Protein AF-A0A0N4X1F2-F1 (afdb_monomer_lite)

InterPro domains:
  IPR019421 7TM GPCR, serpentine receptor class d (Srd) [PF10317] (5-59)
  IPR050920 Nematode receptor-like class delta [PTHR2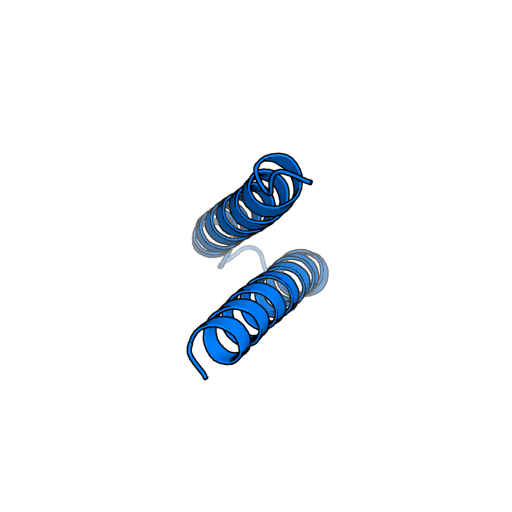2945] (3-59)

Organism: Haemonchus placei (NCBI:txid6290)

pLDDT: mean 70.81, std 7.32, range [48.56, 81.44]

Radius of gyration: 13.91 Å; chains: 1; bounding box: 35×16×42 Å

Secondary structure (DSSP, 8-state):
-HHHHHHHHHHHHHHHHHHHHHHHHHH--GGGHHHHHHHHHHHHHHHHHHHHHHHHS--

Structure (mmCIF, N/CA/C/O backbone):
data_AF-A0A0N4X1F2-F1
#
_entry.id   AF-A0A0N4X1F2-F1
#
loop_
_atom_site.group_PDB
_atom_site.id
_atom_site.type_symbol
_atom_site.label_atom_id
_atom_site.label_alt_id
_atom_site.label_comp_id
_atom_site.label_asym_id
_atom_site.label_entity_id
_atom_site.label_seq_id
_atom_site.pdbx_PDB_ins_code
_atom_site.Cartn_x
_atom_site.Cartn_y
_atom_site.Cartn_z
_atom_site.occupancy
_atom_site.B_iso_or_equiv
_atom_site.auth_seq_id
_atom_site.auth_comp_id
_atom_site.auth_asym_id
_atom_site.auth_atom_id
_atom_site.pdbx_PDB_model_num
ATOM 1 N N . LEU A 1 1 ? 22.275 0.278 -10.111 1.00 65.56 1 LEU A N 1
ATOM 2 C CA . LEU A 1 1 ? 22.003 0.809 -8.753 1.00 65.56 1 LEU A CA 1
ATOM 3 C C . LEU A 1 1 ? 20.650 1.520 -8.678 1.00 65.56 1 LEU A C 1
ATOM 5 O O . LEU A 1 1 ? 19.810 1.083 -7.910 1.00 65.56 1 LEU A O 1
ATOM 9 N N . HIS A 1 2 ? 20.399 2.537 -9.512 1.00 68.62 2 HIS A N 1
ATOM 10 C CA . HIS A 1 2 ? 19.151 3.320 -9.485 1.00 68.62 2 HIS A CA 1
ATOM 11 C C . HIS A 1 2 ? 17.873 2.474 -9.682 1.00 68.62 2 HIS A C 1
ATOM 13 O O . HIS A 1 2 ? 16.934 2.593 -8.906 1.00 68.62 2 HIS A O 1
ATOM 19 N N . ALA A 1 3 ? 17.881 1.529 -10.631 1.00 72.06 3 ALA A N 1
ATOM 20 C CA . ALA A 1 3 ? 16.755 0.613 -10.857 1.00 72.06 3 ALA A CA 1
ATOM 21 C C . ALA A 1 3 ? 16.485 -0.338 -9.673 1.00 72.06 3 ALA A C 1
ATOM 23 O O . ALA A 1 3 ? 15.340 -0.611 -9.340 1.00 72.06 3 ALA A O 1
ATOM 24 N N . LEU A 1 4 ? 17.541 -0.797 -8.990 1.00 73.38 4 LEU A N 1
ATOM 25 C CA . LEU A 1 4 ? 17.427 -1.667 -7.813 1.00 73.38 4 LEU A CA 1
ATOM 26 C C . LEU A 1 4 ? 16.780 -0.931 -6.636 1.00 73.38 4 LEU A C 1
ATOM 28 O O . LEU A 1 4 ? 15.911 -1.480 -5.968 1.00 73.38 4 LEU A O 1
ATOM 32 N N . ILE A 1 5 ? 17.174 0.328 -6.419 1.00 79.75 5 ILE A N 1
ATOM 33 C CA . ILE A 1 5 ? 16.589 1.195 -5.387 1.00 79.75 5 ILE A CA 1
ATOM 34 C C . ILE A 1 5 ? 15.103 1.441 -5.676 1.00 79.75 5 ILE A C 1
ATOM 36 O O . ILE A 1 5 ? 14.288 1.416 -4.754 1.00 79.75 5 ILE A O 1
ATOM 40 N N . HIS A 1 6 ? 14.745 1.622 -6.950 1.00 74.00 6 HIS A N 1
ATOM 41 C CA . HIS A 1 6 ? 13.360 1.819 -7.365 1.00 74.00 6 HIS A CA 1
ATOM 42 C C . HIS A 1 6 ? 12.501 0.567 -7.120 1.00 74.00 6 HIS A C 1
ATOM 44 O O . HIS A 1 6 ? 11.463 0.656 -6.467 1.00 74.00 6 HIS A O 1
ATOM 50 N N . SER A 1 7 ? 12.973 -0.621 -7.521 1.00 71.94 7 SER A N 1
ATOM 51 C CA . SER A 1 7 ? 12.275 -1.886 -7.235 1.00 71.94 7 SER A CA 1
ATOM 52 C C . SER A 1 7 ? 12.155 -2.183 -5.736 1.00 71.94 7 SER A C 1
ATOM 54 O O . SER A 1 7 ? 11.126 -2.688 -5.286 1.00 71.94 7 SER A O 1
ATOM 56 N N . LEU A 1 8 ? 13.176 -1.858 -4.939 1.00 77.56 8 LEU A N 1
ATOM 57 C CA . LEU A 1 8 ? 13.136 -2.046 -3.486 1.00 77.56 8 LEU A CA 1
ATOM 58 C C . LEU A 1 8 ? 12.157 -1.079 -2.810 1.00 77.56 8 LEU A C 1
ATOM 60 O O . LEU A 1 8 ? 11.400 -1.508 -1.947 1.00 77.56 8 LEU A O 1
ATOM 64 N N . SER A 1 9 ? 12.118 0.192 -3.226 1.00 77.31 9 SER A N 1
ATOM 65 C CA . SER A 1 9 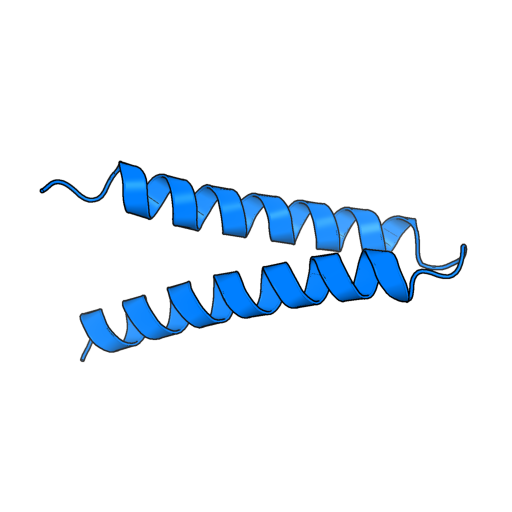? 11.134 1.157 -2.704 1.00 77.31 9 SER A CA 1
ATOM 66 C C . SER A 1 9 ? 9.706 0.771 -3.070 1.00 77.31 9 SER A C 1
ATOM 68 O O . SER A 1 9 ? 8.839 0.795 -2.203 1.00 77.31 9 SER A O 1
ATOM 70 N N . SER A 1 10 ? 9.466 0.360 -4.318 1.00 71.38 10 SER A N 1
ATOM 71 C CA . SER A 1 10 ? 8.136 -0.070 -4.761 1.00 71.38 10 SER A CA 1
ATOM 72 C C . SER A 1 10 ? 7.666 -1.317 -3.998 1.00 71.38 10 SER A C 1
ATOM 74 O O . SER A 1 10 ? 6.565 -1.343 -3.451 1.00 71.38 10 SER A O 1
ATOM 76 N N . SER A 1 11 ? 8.532 -2.327 -3.851 1.00 72.81 11 SER A N 1
ATOM 77 C CA . SER A 1 11 ? 8.189 -3.552 -3.115 1.00 72.81 11 SER A CA 1
ATOM 78 C C . SER A 1 11 ? 7.991 -3.321 -1.613 1.00 72.81 11 SER A C 1
ATOM 80 O O . SER A 1 11 ? 7.045 -3.866 -1.041 1.00 72.81 11 SER A O 1
ATOM 82 N N . LEU A 1 12 ? 8.816 -2.483 -0.976 1.00 76.25 12 LEU A N 1
ATOM 83 C CA . LEU A 1 12 ? 8.626 -2.084 0.422 1.00 76.25 12 LEU A CA 1
ATOM 84 C C . LEU A 1 12 ? 7.335 -1.288 0.612 1.00 76.25 12 LEU A C 1
ATOM 86 O O . LEU A 1 12 ? 6.616 -1.565 1.570 1.00 76.25 12 LEU A O 1
ATOM 90 N N . GLY A 1 13 ? 7.014 -0.368 -0.302 1.00 68.94 13 GLY A N 1
ATOM 91 C CA . GLY A 1 13 ? 5.763 0.392 -0.289 1.00 68.94 13 GLY A CA 1
ATOM 92 C C . GLY A 1 13 ? 4.546 -0.529 -0.343 1.00 68.94 13 GLY A C 1
ATOM 93 O O . GLY A 1 13 ? 3.674 -0.464 0.522 1.00 68.94 13 GLY A O 1
ATOM 94 N N . VAL A 1 14 ? 4.509 -1.480 -1.279 1.00 72.94 14 VAL A N 1
ATOM 95 C CA . VAL A 1 14 ? 3.406 -2.457 -1.367 1.00 72.94 14 VAL A CA 1
ATOM 96 C C . VAL A 1 14 ? 3.305 -3.313 -0.098 1.00 72.94 14 VAL A C 1
ATOM 98 O O . VAL A 1 14 ? 2.205 -3.517 0.425 1.00 72.94 14 VAL A O 1
ATOM 101 N N . LEU A 1 15 ? 4.438 -3.785 0.432 1.00 76.06 15 LEU A N 1
ATOM 102 C CA . LEU A 1 15 ? 4.473 -4.630 1.627 1.00 76.06 15 LEU A CA 1
ATOM 103 C C . LEU A 1 15 ? 3.966 -3.883 2.871 1.00 76.06 15 LEU A C 1
ATOM 105 O O . LEU A 1 15 ? 3.165 -4.429 3.633 1.00 76.06 15 LEU A O 1
ATOM 109 N N . PHE A 1 16 ? 4.395 -2.631 3.060 1.00 73.81 16 PHE A N 1
ATOM 110 C CA . PHE A 1 16 ? 3.970 -1.794 4.184 1.00 73.81 16 PHE A CA 1
ATOM 111 C C . PHE A 1 16 ? 2.485 -1.445 4.098 1.00 73.81 16 PHE A C 1
ATOM 113 O O . PHE A 1 16 ? 1.787 -1.503 5.111 1.00 73.81 16 PHE A O 1
ATOM 120 N N . ASN A 1 17 ? 1.977 -1.162 2.897 1.00 69.44 17 ASN A N 1
ATOM 121 C CA . ASN A 1 17 ? 0.567 -0.833 2.694 1.00 69.44 17 ASN A CA 1
ATOM 122 C C . ASN A 1 17 ? -0.362 -2.030 2.902 1.00 69.44 17 ASN A C 1
ATOM 124 O O . ASN A 1 17 ? -1.402 -1.893 3.549 1.00 69.44 17 ASN A O 1
ATOM 128 N N . MET A 1 18 ? 0.048 -3.227 2.479 1.00 73.06 18 MET A N 1
ATOM 129 C CA . MET A 1 18 ? -0.657 -4.472 2.808 1.00 73.06 18 MET A CA 1
ATOM 130 C C . MET A 1 18 ? -0.662 -4.755 4.318 1.00 73.06 18 MET A C 1
ATOM 132 O O . MET A 1 18 ? -1.704 -5.104 4.880 1.00 73.06 18 MET A O 1
ATOM 136 N N . LEU A 1 19 ? 0.475 -4.561 4.997 1.00 74.88 19 LEU A N 1
ATOM 137 C CA . LEU A 1 19 ? 0.582 -4.705 6.453 1.00 74.88 19 LEU A CA 1
ATOM 138 C C . LEU A 1 19 ? -0.297 -3.695 7.199 1.00 74.88 19 LEU A C 1
ATOM 140 O O . LEU A 1 19 ? -0.963 -4.076 8.160 1.00 74.88 19 LEU A O 1
ATOM 144 N N . LEU A 1 20 ? -0.347 -2.440 6.748 1.00 68.75 20 LEU A N 1
ATOM 145 C CA . LEU A 1 20 ? -1.192 -1.389 7.323 1.00 68.75 20 LEU A CA 1
ATOM 146 C C . LEU A 1 20 ? -2.680 -1.712 7.182 1.00 68.75 20 LEU A C 1
ATOM 148 O O . LEU A 1 20 ? -3.413 -1.603 8.166 1.00 68.75 20 LEU A O 1
ATOM 152 N N . ILE A 1 21 ? -3.118 -2.185 6.012 1.00 71.12 21 ILE A N 1
ATOM 153 C CA . ILE A 1 21 ? -4.497 -2.648 5.795 1.00 71.12 21 ILE A CA 1
ATOM 154 C C . ILE A 1 21 ? -4.823 -3.815 6.737 1.00 71.12 21 ILE A C 1
ATOM 156 O O . ILE A 1 21 ? -5.859 -3.800 7.408 1.00 71.12 21 ILE A O 1
ATOM 160 N N . PHE A 1 22 ? -3.923 -4.797 6.847 1.00 74.31 22 PHE A N 1
ATOM 161 C CA . PHE A 1 22 ? -4.112 -5.948 7.730 1.00 74.31 22 PHE A CA 1
ATOM 162 C C . PHE A 1 22 ? -4.182 -5.532 9.205 1.00 74.31 22 PHE A C 1
ATOM 164 O O . PHE A 1 22 ? -5.047 -6.005 9.946 1.00 74.31 22 PHE A O 1
ATOM 171 N N . LEU A 1 23 ? -3.313 -4.613 9.633 1.00 69.88 23 LEU A N 1
ATOM 172 C CA . LEU A 1 23 ? -3.269 -4.093 10.997 1.00 69.88 23 LEU A CA 1
ATOM 173 C C . LEU A 1 23 ? -4.529 -3.278 11.326 1.00 69.88 23 LEU A C 1
ATOM 175 O O . LEU A 1 23 ? -5.109 -3.458 12.395 1.00 69.88 23 LEU A O 1
ATOM 179 N N . VAL A 1 24 ? -5.008 -2.447 10.397 1.00 68.31 24 VAL A N 1
ATOM 180 C CA . VAL A 1 24 ? -6.272 -1.708 10.545 1.00 68.31 24 VAL A CA 1
ATOM 181 C C . VAL A 1 24 ? -7.455 -2.669 10.689 1.00 68.31 24 VAL A C 1
ATOM 183 O O . VAL A 1 24 ? -8.272 -2.502 11.598 1.00 68.31 24 VAL A O 1
ATOM 186 N N . LEU A 1 25 ? -7.527 -3.716 9.866 1.00 69.94 25 LEU A N 1
ATOM 187 C CA . LEU A 1 25 ? -8.585 -4.728 9.950 1.00 69.94 25 LEU A CA 1
ATOM 188 C C . LEU A 1 25 ? -8.541 -5.526 11.264 1.00 69.94 25 LEU A C 1
ATOM 190 O O . LEU A 1 25 ? -9.583 -5.773 11.869 1.00 69.94 25 LEU A O 1
ATOM 194 N N . LYS A 1 26 ? -7.350 -5.922 11.729 1.00 72.19 26 LYS A N 1
ATOM 195 C CA . LYS A 1 26 ? -7.185 -6.779 12.921 1.00 72.19 26 LYS A CA 1
ATOM 196 C C . LYS A 1 26 ? -7.204 -6.033 14.256 1.00 72.19 26 LYS A C 1
ATOM 198 O O . LYS A 1 26 ? -7.543 -6.645 15.268 1.00 72.19 26 LYS A O 1
ATOM 203 N N . LYS A 1 27 ? -6.755 -4.776 14.302 1.00 64.25 27 LYS A N 1
ATOM 204 C CA . LYS A 1 27 ? -6.311 -4.112 15.543 1.00 64.25 27 LYS A CA 1
ATOM 205 C C . LYS A 1 27 ? -6.882 -2.710 15.759 1.00 64.25 27 LYS A C 1
ATOM 207 O O . LYS A 1 27 ? -6.346 -2.020 16.612 1.00 64.25 27 LYS A O 1
ATOM 212 N N . THR A 1 28 ? -7.943 -2.274 15.072 1.00 56.31 28 THR A N 1
ATOM 213 C CA . THR A 1 28 ? -8.519 -0.927 15.292 1.00 56.31 28 THR A CA 1
ATOM 214 C C . THR A 1 28 ? -9.531 -0.900 16.453 1.00 56.31 28 THR A C 1
ATOM 216 O O . THR A 1 28 ? -10.695 -1.255 16.252 1.00 56.31 28 THR A O 1
ATOM 219 N N . PRO A 1 29 ? -9.161 -0.446 17.672 1.00 53.94 29 PRO A N 1
ATOM 220 C CA . PRO A 1 29 ? -10.126 -0.021 18.680 1.00 53.94 29 PRO A CA 1
ATOM 221 C C . PRO A 1 29 ? -10.780 1.304 18.254 1.00 53.94 29 PRO A C 1
ATOM 223 O O . PRO A 1 29 ? -10.169 2.129 17.571 1.00 53.94 29 PRO A O 1
ATOM 226 N N . LYS A 1 30 ? -12.024 1.540 18.696 1.00 58.59 30 LYS A N 1
ATOM 227 C CA . LYS A 1 30 ? -12.880 2.694 18.331 1.00 58.59 30 LYS A CA 1
ATOM 228 C C . LYS A 1 30 ? -12.217 4.085 18.431 1.00 58.59 30 LYS A C 1
ATOM 230 O O . LYS A 1 30 ? -12.707 5.011 17.797 1.00 58.59 30 LYS A O 1
ATOM 235 N N . GLN A 1 31 ? -11.128 4.236 19.186 1.00 57.16 31 GLN A N 1
ATOM 236 C CA . GLN A 1 31 ? -10.461 5.513 19.468 1.00 57.16 31 GLN A CA 1
ATOM 237 C C . GLN A 1 31 ? -9.473 5.973 18.376 1.00 57.16 31 GLN A C 1
ATOM 239 O O . GLN A 1 31 ? -9.200 7.163 18.270 1.00 57.16 31 GLN A O 1
ATOM 244 N N . LEU A 1 32 ? -8.980 5.068 1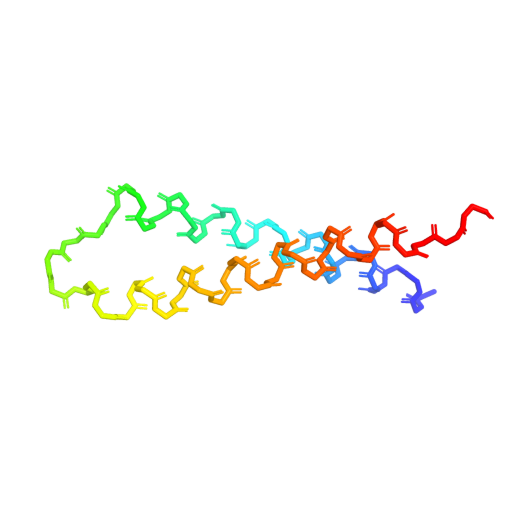7.520 1.00 60.19 32 LEU A N 1
ATOM 245 C CA . LEU A 1 32 ? -8.025 5.390 16.440 1.00 60.19 32 LEU A CA 1
ATOM 246 C C . LEU A 1 32 ? -8.684 5.491 15.058 1.00 60.19 32 LEU A C 1
ATOM 248 O O . LEU A 1 32 ? -7.995 5.591 14.047 1.00 60.19 32 LEU A O 1
ATOM 252 N N . ARG A 1 33 ? -10.020 5.468 14.996 1.00 64.00 33 ARG A N 1
ATOM 253 C CA . ARG A 1 33 ? -10.784 5.364 13.746 1.00 64.00 33 ARG A CA 1
ATOM 254 C C . ARG A 1 33 ? -10.434 6.469 12.744 1.00 64.00 33 ARG A C 1
ATOM 256 O O . ARG A 1 33 ? -10.238 6.174 11.576 1.00 64.00 33 ARG A O 1
ATOM 263 N N . THR A 1 34 ? -10.281 7.712 13.200 1.00 67.88 34 THR A N 1
ATOM 264 C CA . THR A 1 34 ? -9.933 8.849 12.330 1.00 67.88 34 THR A CA 1
ATOM 265 C C . THR A 1 34 ? -8.518 8.731 11.755 1.00 67.88 34 THR A C 1
ATOM 267 O O . THR A 1 34 ? -8.329 8.910 10.556 1.00 67.88 34 THR A O 1
ATOM 270 N N . TYR A 1 35 ? -7.530 8.352 12.574 1.00 66.06 35 TYR A N 1
ATOM 271 C CA . TYR A 1 35 ? -6.151 8.127 12.115 1.00 66.06 35 TYR A CA 1
ATOM 272 C C . TYR A 1 35 ? -6.038 6.907 11.195 1.00 66.06 35 TYR A C 1
ATOM 274 O O . TYR A 1 35 ? -5.319 6.934 10.201 1.00 66.06 35 TYR A O 1
ATOM 282 N N . SER A 1 36 ? -6.797 5.856 11.495 1.00 68.38 36 SER A N 1
ATOM 283 C CA . SER A 1 36 ? -6.870 4.642 10.689 1.00 68.38 36 SE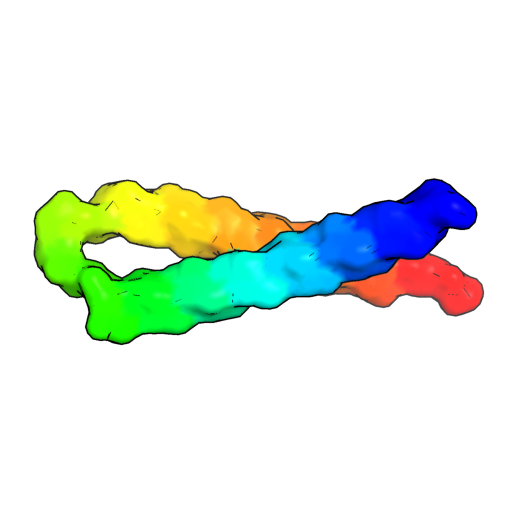R A CA 1
ATOM 284 C C . SER A 1 36 ? -7.433 4.908 9.290 1.00 68.38 36 SER A C 1
ATOM 286 O O . SER A 1 36 ? -6.947 4.309 8.336 1.00 68.38 36 SER A O 1
ATOM 288 N N . ILE A 1 37 ? -8.386 5.836 9.140 1.00 71.38 37 ILE A N 1
ATOM 289 C CA . ILE A 1 37 ? -8.916 6.226 7.826 1.00 71.38 37 ILE A CA 1
ATOM 290 C C . ILE A 1 37 ? -7.846 6.938 6.991 1.00 71.38 37 ILE A C 1
ATOM 292 O O . ILE A 1 37 ? -7.707 6.605 5.819 1.00 71.38 37 ILE A O 1
ATOM 296 N N . LEU A 1 38 ? -7.064 7.861 7.572 1.00 73.56 38 LEU A N 1
ATOM 297 C CA . LEU A 1 38 ? -5.961 8.528 6.856 1.00 73.56 38 LEU A CA 1
ATOM 298 C C . LEU A 1 38 ? -4.896 7.529 6.398 1.00 73.56 38 LEU A C 1
ATOM 300 O O . LEU A 1 38 ? -4.468 7.564 5.249 1.00 73.56 38 LEU A O 1
ATOM 304 N N . ILE A 1 39 ? -4.507 6.620 7.290 1.00 74.81 39 ILE A N 1
ATOM 305 C CA . ILE A 1 39 ? -3.529 5.565 7.013 1.00 74.81 39 ILE A CA 1
ATOM 306 C C . ILE A 1 39 ? -4.026 4.622 5.912 1.00 74.81 39 ILE A C 1
ATOM 308 O O . ILE A 1 39 ? -3.271 4.259 5.017 1.00 74.81 39 ILE A O 1
ATOM 312 N N . LEU A 1 40 ? -5.305 4.245 5.952 1.00 72.94 40 LEU A N 1
ATOM 313 C CA . LEU A 1 40 ? -5.905 3.385 4.938 1.00 72.94 40 LEU A CA 1
ATOM 314 C C . LEU A 1 40 ? -6.021 4.103 3.585 1.00 72.94 40 LEU A C 1
ATOM 316 O O . LEU A 1 40 ? -5.796 3.484 2.550 1.00 72.94 40 LEU A O 1
ATOM 320 N N . ASN A 1 41 ? -6.326 5.404 3.580 1.00 75.12 41 ASN A N 1
ATOM 321 C CA . ASN A 1 41 ? -6.358 6.210 2.357 1.00 75.12 41 ASN A CA 1
ATOM 322 C C . ASN A 1 41 ? -4.962 6.337 1.735 1.00 75.12 41 ASN A C 1
ATOM 324 O O . ASN A 1 41 ? -4.802 6.136 0.535 1.00 75.12 41 ASN A O 1
ATOM 328 N N . PHE A 1 42 ? -3.946 6.591 2.566 1.00 75.31 42 PHE A N 1
ATOM 329 C CA . PHE A 1 42 ? -2.549 6.614 2.139 1.00 75.31 42 PHE A CA 1
ATOM 330 C C . PHE A 1 42 ? -2.133 5.263 1.541 1.00 75.31 42 PHE A C 1
ATOM 332 O O . PHE A 1 42 ? -1.568 5.219 0.450 1.00 75.31 42 PHE A O 1
ATOM 339 N N . ALA A 1 43 ? -2.530 4.163 2.188 1.00 72.31 43 ALA A N 1
ATOM 340 C CA . ALA A 1 43 ? -2.217 2.825 1.711 1.00 72.31 43 ALA A CA 1
ATOM 341 C C . ALA A 1 43 ? -2.899 2.437 0.405 1.00 72.31 43 ALA A C 1
ATOM 343 O O . ALA A 1 43 ? -2.292 1.772 -0.436 1.00 72.31 43 ALA A O 1
ATOM 344 N N . LEU A 1 44 ? -4.137 2.883 0.203 1.00 75.81 44 LEU A N 1
ATOM 345 C CA . LEU A 1 44 ? -4.818 2.740 -1.077 1.00 75.81 44 LEU A CA 1
ATOM 346 C C . LEU A 1 44 ? -4.117 3.556 -2.167 1.00 75.81 44 LEU A C 1
ATOM 348 O O . LEU A 1 44 ? -3.861 3.011 -3.236 1.00 75.81 44 LEU A O 1
ATOM 352 N N . CYS A 1 45 ? -3.761 4.817 -1.906 1.00 78.81 45 CYS A N 1
ATOM 353 C CA . CYS A 1 45 ? -3.047 5.662 -2.869 1.00 78.81 45 CYS A CA 1
ATOM 354 C C . CYS A 1 45 ? -1.717 5.047 -3.322 1.00 78.81 45 CYS A C 1
ATOM 356 O O . CYS A 1 45 ? -1.428 5.036 -4.520 1.00 78.81 45 CYS A O 1
ATOM 358 N N . GLU A 1 46 ? -0.921 4.497 -2.406 1.00 75.06 46 GLU A N 1
ATOM 359 C CA . GLU A 1 46 ? 0.331 3.826 -2.774 1.00 75.06 46 GLU A CA 1
ATOM 360 C C . GLU A 1 46 ? 0.096 2.517 -3.547 1.00 75.06 46 GLU A C 1
ATOM 362 O O . GLU A 1 46 ? 0.815 2.240 -4.511 1.00 75.06 46 GLU A O 1
ATOM 367 N N . LEU A 1 47 ? -0.948 1.748 -3.206 1.00 74.69 47 LEU A N 1
ATOM 368 C CA . LEU A 1 47 ? -1.358 0.571 -3.982 1.00 74.69 47 LEU A CA 1
ATOM 369 C C . LEU A 1 47 ? -1.739 0.948 -5.415 1.00 74.69 47 LEU A C 1
ATOM 371 O O . LEU A 1 47 ? -1.249 0.329 -6.357 1.00 74.69 47 LEU A O 1
ATOM 375 N N . PHE A 1 48 ? -2.574 1.978 -5.581 1.00 81.44 48 PHE A N 1
ATOM 376 C CA . PHE A 1 48 ? -2.967 2.495 -6.892 1.00 81.44 48 PHE A CA 1
ATOM 377 C C . PHE A 1 48 ? -1.774 3.034 -7.675 1.00 81.44 48 PHE A C 1
ATOM 379 O O . PHE A 1 48 ? -1.717 2.835 -8.882 1.00 81.44 48 PHE A O 1
ATOM 386 N N . THR A 1 49 ? -0.811 3.663 -7.003 1.00 80.12 49 THR A N 1
ATOM 387 C CA . THR A 1 49 ? 0.410 4.165 -7.642 1.00 80.12 49 THR A CA 1
ATOM 388 C C . THR A 1 49 ? 1.258 3.017 -8.184 1.00 80.12 49 THR A C 1
ATOM 390 O O . THR A 1 49 ? 1.657 3.061 -9.341 1.00 80.12 49 THR A O 1
ATOM 393 N N . CYS A 1 50 ? 1.467 1.951 -7.405 1.00 71.44 50 CYS A N 1
ATOM 394 C CA . CYS A 1 50 ? 2.201 0.772 -7.878 1.00 71.44 50 CYS A CA 1
ATOM 395 C C . CYS A 1 50 ? 1.451 0.018 -8.988 1.00 71.44 50 CYS A C 1
ATOM 397 O O . CYS A 1 50 ? 2.070 -0.473 -9.927 1.00 71.44 50 CYS A O 1
ATOM 399 N N . LEU A 1 51 ? 0.118 -0.061 -8.907 1.00 77.00 51 LEU A N 1
ATOM 400 C CA . LEU A 1 51 ? -0.725 -0.631 -9.966 1.00 77.00 51 LEU A CA 1
ATOM 401 C C . LEU A 1 51 ? -0.650 0.190 -11.254 1.00 77.00 51 LEU A C 1
ATOM 403 O O . LEU A 1 51 ? -0.557 -0.378 -12.340 1.00 77.00 51 LEU A O 1
ATOM 407 N N . ALA A 1 52 ? -0.690 1.516 -11.129 1.00 81.38 52 ALA A N 1
ATOM 408 C CA . ALA A 1 52 ? -0.553 2.432 -12.246 1.00 81.38 52 ALA A CA 1
ATOM 409 C C . ALA A 1 52 ? 0.838 2.327 -12.869 1.00 81.38 52 ALA A C 1
ATOM 411 O O . ALA A 1 52 ? 0.917 2.274 -14.086 1.00 81.38 52 ALA A O 1
ATOM 412 N N . ASP A 1 53 ? 1.901 2.223 -12.068 1.00 76.31 53 ASP A N 1
ATOM 413 C CA . ASP A 1 53 ? 3.274 2.032 -12.550 1.00 76.31 53 ASP A CA 1
ATOM 414 C C . ASP A 1 53 ? 3.418 0.715 -13.333 1.00 76.31 53 ASP A C 1
ATOM 416 O O . ASP A 1 53 ? 3.915 0.723 -14.455 1.00 76.31 53 ASP A O 1
ATOM 420 N N . LEU A 1 54 ? 2.849 -0.387 -12.826 1.00 71.12 54 LEU A N 1
ATOM 421 C CA . LEU A 1 54 ? 2.765 -1.680 -13.528 1.00 71.12 54 LEU A CA 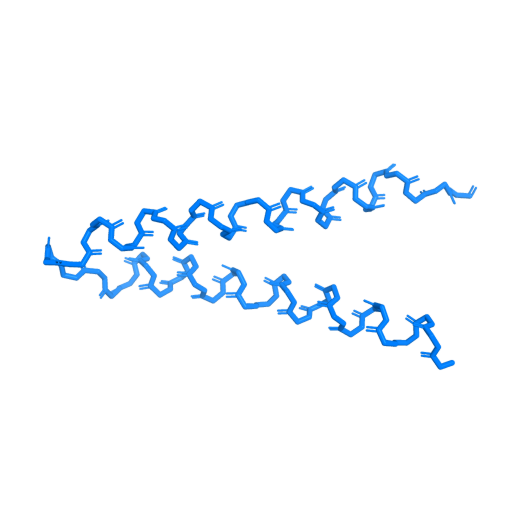1
ATOM 422 C C . LEU A 1 54 ? 1.973 -1.616 -14.844 1.00 71.12 54 LEU A C 1
ATOM 424 O O . LEU A 1 54 ? 2.312 -2.308 -15.800 1.00 71.12 54 LEU A O 1
ATOM 428 N N . LEU A 1 55 ? 0.902 -0.819 -14.890 1.00 79.56 55 LEU A N 1
ATOM 429 C CA . LEU A 1 55 ? 0.084 -0.609 -16.092 1.00 79.56 55 LEU A CA 1
ATOM 430 C C . LEU A 1 55 ? 0.753 0.329 -17.103 1.00 79.56 55 LEU A C 1
ATOM 432 O O . LEU A 1 55 ? 0.571 0.162 -18.309 1.00 79.56 55 LEU A O 1
ATOM 436 N N . VAL A 1 56 ? 1.479 1.333 -16.612 1.00 78.31 56 VAL A N 1
ATOM 437 C CA . VAL A 1 56 ? 2.186 2.334 -17.414 1.00 78.31 56 VAL A CA 1
ATOM 438 C C . VAL A 1 56 ? 3.493 1.793 -17.951 1.00 78.31 56 VAL A C 1
ATOM 440 O O . VAL A 1 56 ? 3.897 2.263 -19.012 1.00 78.31 56 VAL A O 1
ATOM 443 N N . GLN A 1 57 ? 4.132 0.835 -17.271 1.00 63.19 57 GLN A N 1
ATOM 444 C CA . GLN A 1 57 ? 5.389 0.243 -17.708 1.00 63.19 57 GLN A CA 1
ATOM 445 C C . GLN A 1 57 ? 5.222 -0.282 -19.144 1.00 63.19 57 GLN A C 1
ATOM 447 O O . GLN A 1 57 ? 4.545 -1.291 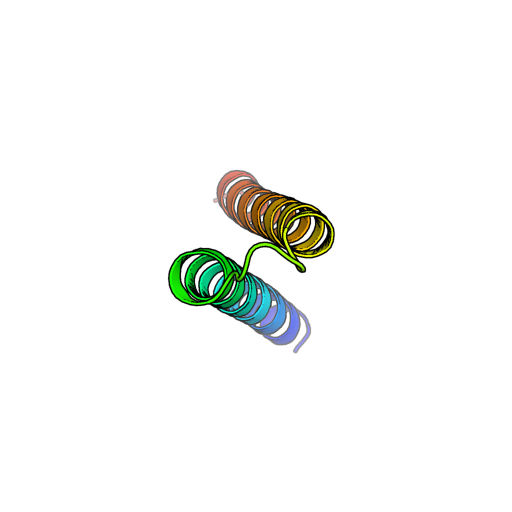-19.370 1.00 63.19 57 GLN A O 1
ATOM 452 N N . PRO A 1 58 ? 5.783 0.419 -20.147 1.00 48.56 58 PRO A N 1
ATOM 453 C CA . PRO A 1 58 ? 5.630 -0.000 -21.519 1.00 48.56 58 PRO A CA 1
ATOM 454 C C . PRO A 1 58 ? 6.512 -1.232 -21.709 1.00 48.56 58 PRO A C 1
ATOM 456 O O . PRO A 1 58 ? 7.704 -1.202 -21.406 1.00 48.56 58 PRO A O 1
ATOM 459 N N . ARG A 1 59 ? 5.886 -2.320 -22.162 1.00 48.72 59 ARG A N 1
ATOM 460 C CA . ARG A 1 59 ? 6.568 -3.480 -22.750 1.00 48.72 59 ARG A CA 1
ATOM 461 C C . ARG A 1 59 ? 7.608 -3.067 -23.788 1.00 48.72 59 ARG A C 1
ATOM 463 O O . ARG A 1 59 ? 7.285 -2.173 -24.606 1.00 48.72 59 ARG A O 1
#

Sequence (59 aa):
LHALIHSLSSSLGVLFNMLLIFLVLKKTPKQLRTYSILILNFALCELFTCLADLLVQPR

Foldseek 3Di:
DVVVVVVVVLVVLLVVLVVLVVCLVPPDDPPCVVVSVVSNVSSVVSVVVSVVCVVPPDD